Protein AF-X1J7U3-F1 (afdb_monomer)

Foldseek 3Di:
DQFEEEEEEFDDPVLDDPSVDVVPPDDPVVSVVCVVPDDPSHDYDYHYVVVPDDDDDDGPYYHYDDDPVRVVRVVVVD

Mean predicted aligned error: 3.18 Å

Sequence (78 aa):
MSKKLLLINPVNPHRVGLTVNPSSRFQPLGLGLVAALTPVDWDIEIIDENFKPFEYKEADLVGLTAFTASVTRAYEIA

Organism: NCBI:txid412755

pLDDT: mean 92.88, std 5.24, range [70.31, 98.44]

Solvent-accessible surface area (backbone atoms only — not comparable to full-atom values): 4895 Å² total; per-residue (Å²): 132,70,48,34,38,39,36,35,41,50,49,47,87,81,41,63,77,71,52,58,44,68,93,65,61,73,79,66,59,68,56,55,52,52,59,72,68,48,64,86,64,50,48,76,45,78,47,46,35,89,81,46,77,89,74,94,74,93,59,80,41,78,46,75,52,65,59,79,93,16,38,69,46,41,61,76,75,108

Secondary structure (DSSP, 8-state):
-PEEEEEEE---TT--GGGGSGGG----HHHHHHHHHS-TTEEEEEEETTTS-------SEEEE---GGGHHHHHHH-

Radius of gyration: 13.07 Å; Cα contacts (8 Å, |Δi|>4): 100; chains: 1; bounding box: 31×24×33 Å

Structure (mmCIF, N/CA/C/O backbone):
data_AF-X1J7U3-F1
#
_entry.id   AF-X1J7U3-F1
#
loop_
_atom_site.group_PDB
_atom_site.id
_atom_site.type_symbol
_atom_site.label_atom_id
_atom_site.label_alt_id
_atom_site.label_comp_id
_atom_site.label_asym_id
_atom_site.label_entity_id
_atom_site.label_seq_id
_atom_site.pdbx_PDB_ins_code
_atom_site.Cartn_x
_atom_site.Cartn_y
_atom_site.Cartn_z
_atom_site.occupancy
_atom_site.B_iso_or_equiv
_atom_site.auth_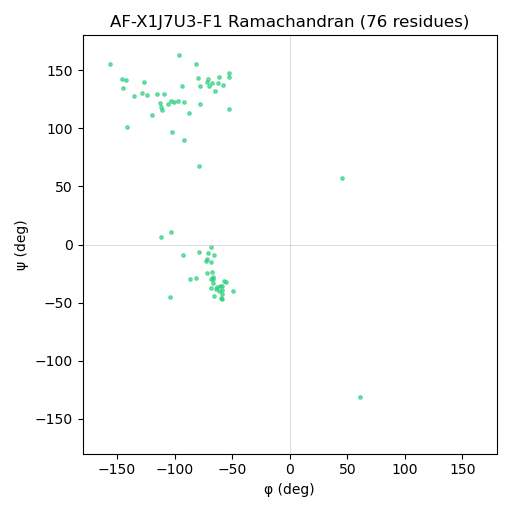seq_id
_atom_site.auth_comp_id
_atom_site.auth_asym_id
_atom_site.auth_atom_id
_atom_site.pdbx_PDB_model_num
ATOM 1 N N . MET A 1 1 ? -19.175 3.795 14.738 1.00 70.31 1 MET A N 1
ATOM 2 C CA . MET A 1 1 ? -18.846 3.546 13.321 1.00 70.31 1 MET A CA 1
ATOM 3 C C . MET A 1 1 ? -17.552 2.751 13.292 1.00 70.31 1 MET A C 1
ATOM 5 O O . MET A 1 1 ? -16.731 2.980 14.174 1.00 70.31 1 MET A O 1
ATOM 9 N N . SER A 1 2 ? -17.409 1.790 12.380 1.00 83.56 2 SER A N 1
ATOM 10 C CA . SER A 1 2 ? -16.126 1.103 12.165 1.00 83.56 2 SER A CA 1
ATOM 11 C C . SER A 1 2 ? -15.162 2.070 11.473 1.00 83.56 2 SER A C 1
ATOM 13 O O . SER A 1 2 ? -15.608 2.846 10.629 1.00 83.56 2 SER A O 1
ATOM 15 N N . LYS A 1 3 ? -13.886 2.075 11.876 1.00 96.69 3 LYS A N 1
ATOM 16 C CA . LYS A 1 3 ? -12.854 2.930 11.270 1.00 96.69 3 LYS A CA 1
ATOM 17 C C . LYS A 1 3 ? -12.398 2.318 9.947 1.00 96.69 3 LYS A C 1
ATOM 19 O O . LYS A 1 3 ? -12.159 1.115 9.898 1.00 96.69 3 LYS A O 1
ATOM 24 N N . LYS A 1 4 ? -12.241 3.116 8.897 1.00 98.06 4 LYS A N 1
ATOM 25 C CA . LYS A 1 4 ? -11.820 2.661 7.567 1.00 98.06 4 LYS A CA 1
ATOM 26 C C . LYS A 1 4 ? -10.297 2.739 7.419 1.00 98.06 4 LYS A C 1
ATOM 28 O O . LYS A 1 4 ? -9.719 3.819 7.542 1.00 98.06 4 LYS A O 1
ATOM 33 N N . LEU A 1 5 ? -9.661 1.610 7.101 1.00 98.44 5 LEU A N 1
ATOM 34 C CA . LEU A 1 5 ? -8.244 1.516 6.733 1.00 98.44 5 LEU A CA 1
ATOM 35 C C . LEU A 1 5 ? -8.107 1.135 5.254 1.00 98.44 5 LEU A C 1
ATOM 37 O O . LEU A 1 5 ? -8.508 0.043 4.849 1.00 98.44 5 LEU A O 1
ATOM 41 N N . LEU A 1 6 ? -7.488 2.008 4.458 1.00 98.06 6 LEU A N 1
ATOM 42 C CA . LEU A 1 6 ? -7.091 1.692 3.084 1.00 98.06 6 LEU A CA 1
ATOM 43 C C . LEU A 1 6 ? -5.626 1.278 3.036 1.00 98.06 6 LEU A C 1
ATOM 45 O O . LEU A 1 6 ? -4.745 2.034 3.434 1.00 98.06 6 LEU A O 1
ATOM 49 N N . LEU A 1 7 ? -5.361 0.092 2.503 1.00 98.06 7 LEU A N 1
ATOM 50 C CA . LEU A 1 7 ? -4.017 -0.420 2.266 1.00 98.06 7 LEU A CA 1
ATOM 51 C C . LEU A 1 7 ? -3.769 -0.477 0.762 1.00 98.06 7 LEU A C 1
ATOM 53 O O . LEU A 1 7 ? -4.434 -1.214 0.041 1.00 98.06 7 LEU A O 1
ATOM 57 N N . ILE A 1 8 ? -2.816 0.305 0.273 1.00 97.38 8 ILE A N 1
ATOM 58 C CA . ILE A 1 8 ? -2.626 0.533 -1.158 1.00 97.38 8 ILE A CA 1
ATOM 59 C C . ILE A 1 8 ? -1.272 -0.033 -1.583 1.00 97.38 8 ILE A C 1
ATOM 61 O O . ILE A 1 8 ? -0.246 0.263 -0.966 1.00 97.38 8 ILE A O 1
ATOM 65 N N . ASN A 1 9 ? -1.279 -0.835 -2.650 1.00 96.50 9 ASN A N 1
ATOM 66 C CA . ASN A 1 9 ? -0.108 -1.257 -3.413 1.00 96.50 9 ASN A CA 1
ATOM 67 C C . ASN A 1 9 ? -0.014 -0.450 -4.716 1.00 96.50 9 ASN A C 1
ATOM 69 O O . ASN A 1 9 ? -0.678 -0.802 -5.697 1.00 96.50 9 ASN A O 1
ATOM 73 N N . PRO A 1 10 ? 0.795 0.625 -4.739 1.00 95.12 10 PRO A N 1
ATOM 74 C CA . PRO A 1 10 ? 1.027 1.424 -5.929 1.00 95.12 10 PRO A CA 1
ATOM 75 C C . PRO A 1 10 ? 1.865 0.643 -6.934 1.00 95.12 10 PRO A C 1
ATOM 77 O O . PRO A 1 10 ? 2.829 -0.036 -6.568 1.00 95.12 10 PRO A O 1
ATOM 80 N N . VAL A 1 11 ? 1.559 0.792 -8.220 1.00 92.38 11 VAL A N 1
ATOM 81 C CA . VAL A 1 11 ? 2.359 0.173 -9.279 1.00 92.38 11 VAL A CA 1
ATOM 82 C C . VAL A 1 11 ? 2.601 1.173 -10.388 1.00 92.38 11 VAL A C 1
ATOM 84 O O . VAL A 1 11 ? 1.661 1.729 -10.946 1.00 92.38 11 VAL A O 1
ATOM 87 N N . ASN A 1 12 ? 3.868 1.347 -10.771 1.00 89.94 12 ASN A N 1
ATOM 88 C CA . ASN A 1 12 ? 4.231 2.237 -11.869 1.00 89.94 12 ASN A CA 1
ATOM 89 C C . ASN A 1 12 ? 3.424 1.893 -13.148 1.00 89.94 12 ASN A C 1
ATOM 91 O O . ASN A 1 12 ? 3.580 0.785 -13.687 1.00 89.94 12 ASN A O 1
ATOM 95 N N . PRO A 1 13 ? 2.573 2.809 -13.653 1.00 86.56 13 PRO A N 1
ATOM 96 C CA . PRO A 1 13 ? 1.699 2.541 -14.795 1.00 86.56 13 PRO A CA 1
ATOM 97 C C . PRO A 1 13 ? 2.476 2.342 -16.100 1.00 86.56 13 PRO A C 1
ATOM 99 O O . PRO A 1 13 ? 2.009 1.633 -16.985 1.00 86.56 13 PRO A O 1
ATOM 102 N N . HIS A 1 14 ? 3.696 2.879 -16.196 1.00 87.94 14 HIS A N 1
ATOM 103 C CA . HIS A 1 14 ? 4.569 2.702 -17.358 1.00 87.94 14 HIS A CA 1
ATOM 104 C C . HIS A 1 14 ? 5.162 1.290 -17.448 1.00 87.94 14 HIS A C 1
ATOM 106 O O . HIS A 1 14 ? 5.702 0.935 -18.492 1.00 87.94 14 HIS A O 1
ATOM 112 N N . ARG A 1 15 ? 5.080 0.491 -16.367 1.00 84.75 15 ARG A N 1
ATOM 113 C CA . ARG A 1 15 ? 5.501 -0.923 -16.314 1.00 84.75 15 ARG A CA 1
ATOM 114 C C . ARG A 1 15 ? 6.871 -1.155 -16.969 1.00 84.75 15 ARG A C 1
ATOM 116 O O . ARG A 1 15 ? 7.002 -1.945 -17.897 1.00 84.75 15 ARG A O 1
ATOM 123 N N . VAL A 1 16 ? 7.893 -0.451 -16.485 1.00 85.56 16 VAL A N 1
ATOM 124 C CA . VAL A 1 16 ? 9.259 -0.494 -17.034 1.00 85.56 16 VAL A CA 1
ATOM 125 C C . VAL A 1 16 ? 10.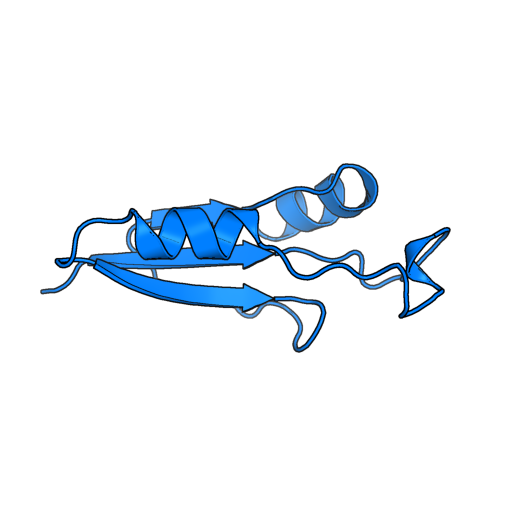171 -1.470 -16.280 1.00 85.56 16 VAL A C 1
ATOM 127 O O . VAL A 1 16 ? 9.889 -1.885 -15.149 1.00 85.56 16 VAL A O 1
ATOM 130 N N . GLY A 1 17 ? 11.290 -1.838 -16.911 1.00 86.62 17 GLY A N 1
ATOM 131 C CA . GLY A 1 17 ? 12.307 -2.714 -16.326 1.00 86.62 17 GLY A CA 1
ATOM 132 C C . GLY A 1 17 ? 11.759 -4.100 -15.980 1.00 86.62 17 GLY A C 1
ATOM 133 O O . GLY A 1 17 ? 11.089 -4.733 -16.791 1.00 86.62 17 GLY A O 1
ATOM 134 N N . LEU A 1 18 ? 12.022 -4.568 -14.757 1.00 84.69 18 LEU A N 1
ATOM 135 C CA . LEU A 1 18 ? 11.601 -5.900 -14.311 1.00 84.69 18 LEU A CA 1
ATOM 136 C C . LEU A 1 18 ? 10.074 -6.085 -14.390 1.00 84.69 18 LEU A C 1
ATOM 138 O O . LEU A 1 18 ? 9.596 -7.147 -14.762 1.00 84.69 18 LEU A O 1
ATOM 142 N N . THR A 1 19 ? 9.293 -5.035 -14.123 1.00 86.38 19 THR A N 1
ATOM 143 C CA . THR A 1 19 ? 7.820 -5.117 -14.071 1.00 86.38 19 THR A CA 1
ATOM 144 C C . THR A 1 19 ? 7.143 -5.319 -15.433 1.00 86.38 19 THR A C 1
ATOM 146 O O . THR A 1 19 ? 5.936 -5.590 -15.479 1.00 86.38 19 THR A O 1
ATOM 149 N N . VAL A 1 20 ? 7.901 -5.253 -16.539 1.00 88.56 20 VAL A N 1
ATOM 150 C CA . VAL A 1 20 ? 7.417 -5.625 -17.879 1.00 88.56 20 VAL A CA 1
ATOM 151 C C . VAL A 1 20 ? 6.948 -7.078 -17.869 1.00 88.56 20 VAL A C 1
ATOM 153 O O . VAL A 1 20 ? 5.868 -7.371 -18.380 1.00 88.56 20 VAL A O 1
ATOM 156 N N . ASN A 1 21 ? 7.705 -7.971 -17.222 1.00 89.38 21 ASN A N 1
ATOM 157 C CA . ASN A 1 21 ? 7.329 -9.370 -17.090 1.00 89.38 21 ASN A CA 1
ATOM 158 C C . ASN A 1 21 ? 6.252 -9.536 -15.995 1.00 89.38 21 ASN A C 1
ATOM 160 O O . ASN A 1 21 ? 6.498 -9.197 -14.833 1.00 89.38 21 ASN A O 1
ATOM 164 N N . PRO A 1 22 ? 5.061 -10.074 -16.319 1.00 86.06 22 PRO A N 1
ATOM 165 C CA . PRO A 1 22 ? 4.033 -10.361 -15.323 1.00 86.06 22 PRO A CA 1
ATOM 166 C C . PRO A 1 22 ? 4.497 -11.301 -14.204 1.00 86.06 22 PRO A C 1
ATOM 168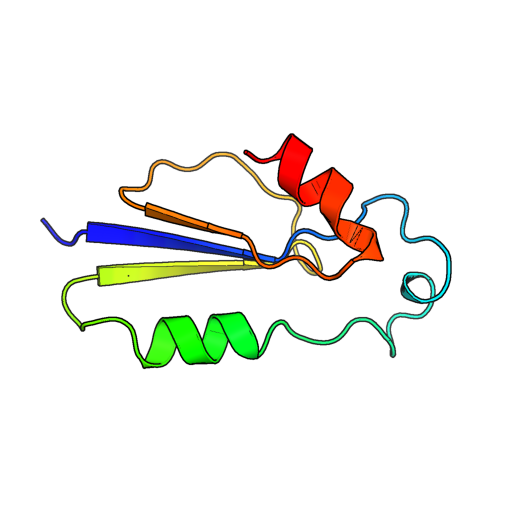 O O . PRO A 1 22 ? 4.054 -11.143 -13.072 1.00 86.06 22 PRO A O 1
ATOM 171 N N . SER A 1 23 ? 5.417 -12.235 -14.476 1.00 89.62 23 SER A N 1
ATOM 172 C CA . SER A 1 23 ? 5.888 -13.206 -13.477 1.00 89.62 23 SER A CA 1
ATOM 173 C C . SER A 1 23 ? 6.705 -12.580 -12.345 1.00 89.62 23 SER A C 1
ATOM 175 O O . SER A 1 23 ? 6.936 -13.226 -11.329 1.00 89.62 23 SER A O 1
ATOM 177 N N . SER A 1 24 ? 7.162 -11.340 -12.511 1.00 87.25 24 SER A N 1
ATOM 178 C CA . SER A 1 24 ? 7.866 -10.571 -11.479 1.00 87.25 24 SER A CA 1
ATOM 179 C C . SER A 1 24 ? 6.986 -9.514 -10.810 1.00 87.25 24 SER A C 1
ATOM 181 O O . SER A 1 24 ? 7.489 -8.662 -10.079 1.00 87.25 24 SER A O 1
ATOM 183 N N . ARG A 1 25 ? 5.671 -9.544 -11.055 1.00 86.69 25 ARG A N 1
ATOM 184 C CA . ARG A 1 25 ? 4.683 -8.728 -10.342 1.00 86.69 25 ARG A CA 1
ATOM 185 C C . ARG A 1 25 ? 4.171 -9.538 -9.159 1.00 86.69 25 ARG A C 1
ATOM 187 O O . ARG A 1 25 ? 3.240 -10.328 -9.282 1.00 86.69 25 ARG A O 1
ATOM 194 N N . PHE A 1 26 ? 4.847 -9.397 -8.028 1.00 86.50 26 PHE A N 1
ATOM 195 C CA . PHE A 1 26 ? 4.501 -10.134 -6.820 1.00 86.50 26 PHE A CA 1
ATOM 196 C C . PHE A 1 26 ? 3.315 -9.490 -6.100 1.00 86.50 26 PHE A C 1
ATOM 198 O O . PHE A 1 26 ? 3.199 -8.267 -6.039 1.00 86.50 26 PHE A O 1
ATOM 205 N N . GLN A 1 27 ? 2.459 -10.333 -5.527 1.00 88.56 27 GLN A N 1
ATOM 206 C CA . GLN A 1 27 ? 1.369 -9.909 -4.650 1.00 88.56 27 GLN A CA 1
ATOM 207 C C . GLN A 1 27 ? 1.905 -9.191 -3.393 1.00 88.56 27 GLN A C 1
ATOM 209 O O . GLN A 1 27 ? 2.936 -9.606 -2.846 1.00 88.56 27 GLN A O 1
ATOM 214 N N . PRO A 1 28 ? 1.213 -8.155 -2.885 1.00 92.69 28 PRO A N 1
ATOM 215 C CA . PRO A 1 28 ? 1.667 -7.368 -1.742 1.00 92.69 28 PRO A CA 1
ATOM 216 C C . PRO A 1 28 ? 1.392 -8.086 -0.406 1.00 92.69 28 PRO A C 1
ATOM 218 O O . PRO A 1 28 ? 0.588 -7.633 0.406 1.00 92.69 28 PRO A O 1
ATOM 221 N N . LEU A 1 29 ? 2.077 -9.208 -0.143 1.00 94.81 29 LEU A N 1
ATOM 222 C CA . LEU A 1 29 ? 1.864 -10.034 1.062 1.00 94.81 29 LEU A CA 1
ATOM 223 C C . LEU A 1 29 ? 2.001 -9.251 2.374 1.00 94.81 29 LEU A C 1
ATOM 225 O O . LEU A 1 29 ? 1.295 -9.539 3.337 1.00 94.81 29 LEU A O 1
ATOM 229 N N . GLY A 1 30 ? 2.871 -8.237 2.405 1.00 95.50 30 GLY A N 1
ATOM 230 C CA . GLY A 1 30 ? 3.011 -7.346 3.557 1.00 95.50 30 GLY A CA 1
ATOM 231 C C . GLY A 1 30 ? 1.707 -6.623 3.912 1.00 95.50 30 GLY A C 1
ATOM 232 O O . GLY A 1 30 ? 1.375 -6.533 5.088 1.00 95.50 30 GLY A O 1
ATOM 233 N N . LEU A 1 31 ? 0.923 -6.186 2.918 1.00 96.94 31 LEU A N 1
ATOM 234 C CA . LEU A 1 31 ? -0.391 -5.580 3.165 1.00 96.94 31 LEU A CA 1
ATOM 235 C C . LEU A 1 31 ? -1.396 -6.605 3.693 1.00 96.94 31 LEU A C 1
ATOM 237 O O . LEU A 1 31 ? -2.169 -6.285 4.588 1.00 96.94 31 LEU A O 1
ATOM 241 N N . GLY A 1 32 ? -1.350 -7.845 3.195 1.00 96.94 32 GLY A N 1
ATOM 242 C CA . GLY A 1 32 ? -2.172 -8.938 3.722 1.00 96.94 32 GLY A CA 1
ATOM 243 C C . GLY A 1 32 ? -1.867 -9.247 5.192 1.00 96.94 32 GLY A C 1
ATO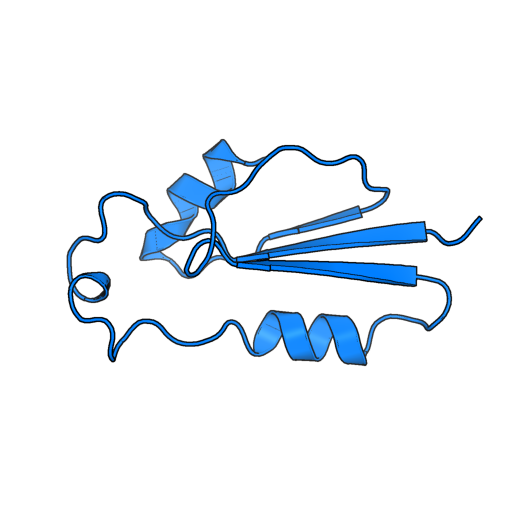M 244 O O . GLY A 1 32 ? -2.786 -9.444 5.983 1.00 96.94 32 GLY A O 1
ATOM 245 N N . LEU A 1 33 ? -0.589 -9.220 5.584 1.00 98.19 33 LEU A N 1
ATOM 246 C CA . LEU A 1 33 ? -0.177 -9.374 6.983 1.00 98.19 33 LEU A CA 1
ATOM 247 C C . LEU A 1 33 ? -0.641 -8.202 7.853 1.00 98.19 33 LEU A C 1
ATOM 249 O O . LEU A 1 33 ? -1.164 -8.433 8.939 1.00 98.19 33 LEU A O 1
ATOM 253 N N . VAL A 1 34 ? -0.493 -6.959 7.380 1.00 98.19 34 VAL A N 1
ATOM 254 C CA . VAL A 1 34 ? -1.014 -5.781 8.093 1.00 98.19 34 VAL A CA 1
ATOM 255 C C . VAL A 1 34 ? -2.525 -5.898 8.269 1.00 98.19 34 VAL A C 1
ATOM 257 O O . VAL A 1 34 ? -3.009 -5.716 9.381 1.00 98.19 34 VAL A O 1
ATOM 260 N N . ALA A 1 35 ? -3.261 -6.274 7.221 1.00 97.94 35 ALA A N 1
ATOM 261 C CA . ALA A 1 35 ? -4.704 -6.472 7.296 1.00 97.94 35 ALA A CA 1
ATOM 262 C C . ALA A 1 35 ? -5.088 -7.536 8.337 1.00 97.94 35 ALA A C 1
ATOM 264 O O . ALA A 1 35 ? -5.946 -7.289 9.176 1.00 97.94 35 ALA A O 1
ATOM 265 N N . ALA A 1 36 ? -4.410 -8.689 8.339 1.00 98.00 36 ALA A N 1
ATOM 266 C CA . ALA A 1 36 ? -4.683 -9.775 9.280 1.00 98.00 36 ALA A CA 1
ATOM 267 C C . ALA A 1 36 ? -4.359 -9.427 10.745 1.00 98.00 36 ALA A C 1
ATOM 269 O O . ALA A 1 36 ? -4.983 -9.967 11.655 1.00 98.00 36 ALA A O 1
ATOM 270 N N . LEU A 1 37 ? -3.373 -8.555 10.978 1.00 98.25 37 LEU A N 1
ATOM 271 C CA . LEU A 1 37 ? -2.951 -8.123 12.315 1.00 98.25 37 LEU A CA 1
ATOM 272 C C . LEU A 1 37 ? -3.657 -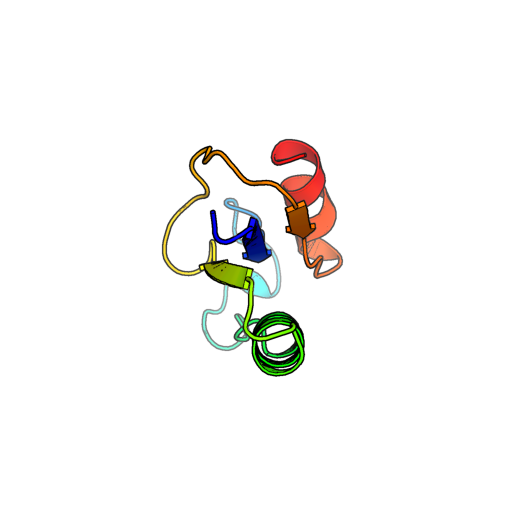6.846 12.794 1.00 98.25 37 LEU A C 1
ATOM 274 O O . LEU A 1 37 ? -3.496 -6.457 13.952 1.00 98.25 37 LEU A O 1
ATOM 278 N N . THR A 1 38 ? -4.412 -6.178 11.922 1.00 98.19 38 THR A N 1
ATOM 279 C CA . THR A 1 38 ? -5.163 -4.975 12.282 1.00 98.19 38 THR A CA 1
ATOM 280 C C . THR A 1 38 ? -6.327 -5.359 13.208 1.00 98.19 38 THR A C 1
ATOM 282 O O . THR A 1 38 ? -6.998 -6.363 12.959 1.00 98.19 38 THR A O 1
ATOM 285 N N . PRO A 1 39 ? -6.583 -4.593 14.286 1.00 97.38 39 PRO A N 1
ATOM 286 C CA . PRO A 1 39 ? -7.698 -4.849 15.191 1.00 97.38 39 PRO A CA 1
ATOM 287 C C . PRO A 1 39 ? -9.055 -4.973 14.478 1.00 97.38 39 PRO A C 1
ATOM 289 O O . PRO A 1 39 ? -9.338 -4.266 13.513 1.00 97.38 39 PRO A O 1
ATOM 292 N N . VAL A 1 40 ? -9.912 -5.860 14.991 1.00 95.62 40 VAL A N 1
ATOM 293 C CA . VAL A 1 40 ? -11.191 -6.250 14.361 1.00 95.62 40 VAL A CA 1
ATOM 294 C C . VAL A 1 40 ? -12.237 -5.130 14.266 1.00 95.62 40 VAL A C 1
ATOM 296 O O . VAL A 1 40 ? -13.275 -5.320 13.641 1.00 95.62 40 VAL A O 1
ATOM 299 N N . ASP A 1 41 ? -12.009 -3.977 14.899 1.00 96.31 41 ASP A N 1
ATOM 300 C CA . ASP A 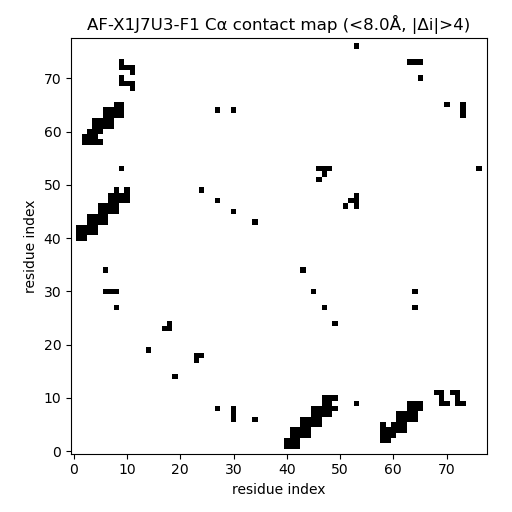1 41 ? -12.880 -2.799 14.813 1.00 96.31 41 ASP A CA 1
ATOM 301 C C . ASP A 1 41 ? -12.685 -1.975 13.523 1.00 96.31 41 ASP A C 1
ATOM 303 O O . ASP A 1 41 ? -13.475 -1.059 13.250 1.00 96.31 41 ASP A O 1
ATOM 307 N N . TRP A 1 42 ? -11.682 -2.315 12.707 1.00 98.19 42 TRP A N 1
ATOM 308 C CA . TRP A 1 42 ? -11.403 -1.671 11.424 1.00 98.19 42 TRP A CA 1
ATOM 309 C C . TRP A 1 42 ? -12.068 -2.383 10.237 1.00 98.19 42 TRP A C 1
ATOM 311 O O . TRP A 1 42 ? -11.998 -3.604 10.111 1.00 98.19 42 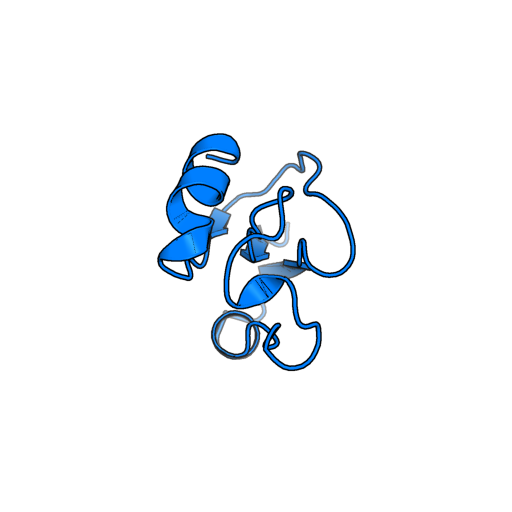TRP A O 1
ATOM 321 N N . ASP A 1 43 ? -12.649 -1.600 9.328 1.00 98.06 43 ASP A N 1
ATOM 322 C CA . ASP A 1 43 ? -13.017 -2.024 7.977 1.00 98.06 43 ASP A CA 1
ATOM 323 C C . ASP A 1 43 ? -11.811 -1.813 7.058 1.00 98.06 43 ASP A C 1
ATOM 325 O O . ASP A 1 43 ? -11.375 -0.680 6.828 1.00 98.06 43 ASP A O 1
ATOM 329 N N . ILE A 1 44 ? -11.249 -2.913 6.564 1.00 98.00 44 ILE A N 1
ATOM 330 C CA . ILE A 1 44 ? -9.983 -2.916 5.834 1.00 98.00 44 ILE A CA 1
ATOM 331 C C . ILE A 1 44 ? -10.255 -3.205 4.369 1.00 98.00 44 ILE A C 1
ATOM 333 O O . ILE A 1 44 ? -10.880 -4.204 4.018 1.00 98.00 44 ILE A O 1
ATOM 337 N N . GLU A 1 45 ? -9.703 -2.371 3.499 1.00 97.06 45 GLU A N 1
ATOM 338 C CA . GLU A 1 45 ? -9.763 -2.574 2.060 1.00 97.06 45 GLU A CA 1
ATOM 339 C C . GLU A 1 45 ? -8.361 -2.480 1.456 1.00 97.06 45 GLU A C 1
ATOM 341 O O . GLU A 1 45 ? -7.612 -1.536 1.715 1.00 97.06 45 GLU A O 1
ATOM 346 N N . ILE A 1 46 ? -8.010 -3.479 0.643 1.00 96.88 46 ILE A N 1
ATOM 347 C CA . ILE A 1 46 ? -6.741 -3.522 -0.081 1.00 96.88 46 ILE A CA 1
ATOM 348 C C . ILE A 1 46 ? -6.983 -3.091 -1.527 1.00 96.88 46 ILE A C 1
ATOM 350 O O . ILE A 1 46 ? -7.766 -3.715 -2.243 1.00 96.88 46 ILE A O 1
ATOM 354 N N . ILE A 1 47 ? -6.275 -2.053 -1.966 1.00 95.94 47 ILE A N 1
ATOM 355 C CA . ILE A 1 47 ? -6.244 -1.604 -3.359 1.00 95.94 47 ILE A CA 1
ATOM 356 C C . ILE A 1 47 ? -4.904 -2.010 -3.958 1.00 95.94 47 ILE A C 1
ATOM 358 O O . ILE A 1 47 ? -3.851 -1.590 -3.485 1.00 95.94 47 ILE A O 1
ATOM 362 N N . ASP A 1 48 ? -4.937 -2.807 -5.020 1.00 94.75 48 ASP A N 1
ATOM 363 C CA . ASP A 1 48 ? -3.736 -3.239 -5.729 1.00 94.75 48 ASP A CA 1
ATOM 364 C C . ASP A 1 48 ? -3.769 -2.765 -7.189 1.00 94.75 48 ASP A C 1
ATOM 366 O O . ASP A 1 48 ? -4.557 -3.254 -8.007 1.00 94.75 48 ASP A O 1
ATOM 370 N N . GLU A 1 49 ? -2.874 -1.826 -7.526 1.00 93.50 49 GLU A N 1
ATOM 371 C CA . GLU A 1 49 ? -2.744 -1.270 -8.879 1.00 93.50 49 GLU A CA 1
ATOM 372 C C . GLU A 1 49 ? -2.208 -2.281 -9.911 1.00 93.50 49 GLU A C 1
ATOM 374 O O . GLU A 1 49 ? -2.120 -1.972 -11.106 1.00 93.50 49 GLU A O 1
ATOM 379 N N . ASN A 1 50 ? -1.881 -3.514 -9.506 1.00 90.56 50 ASN A N 1
ATOM 380 C CA . ASN A 1 50 ? -1.715 -4.616 -10.453 1.00 90.56 50 ASN A CA 1
ATOM 381 C C . ASN A 1 50 ? -3.032 -5.015 -11.135 1.00 90.56 50 ASN A C 1
ATOM 383 O O . ASN A 1 50 ? -2.978 -5.487 -12.271 1.00 90.56 50 ASN A O 1
ATOM 387 N N . PHE A 1 51 ? -4.183 -4.810 -10.481 1.00 90.69 51 PHE A N 1
ATOM 388 C CA . PHE A 1 51 ? -5.505 -5.189 -10.993 1.00 90.69 51 PHE A CA 1
ATOM 389 C C . PHE A 1 51 ? -6.307 -3.993 -11.502 1.00 90.69 51 PHE A C 1
ATOM 391 O O . PHE A 1 51 ? -6.899 -4.068 -12.578 1.00 90.69 51 PHE A O 1
ATOM 398 N N . LYS A 1 52 ? -6.335 -2.892 -10.742 1.00 91.81 52 LYS A N 1
ATOM 399 C CA . LYS A 1 52 ? -7.079 -1.680 -11.106 1.00 91.81 52 LYS A CA 1
ATOM 400 C C . LYS A 1 52 ? -6.323 -0.430 -10.644 1.00 91.81 52 LYS A C 1
ATOM 402 O O . LYS A 1 52 ? -5.886 -0.421 -9.497 1.00 91.81 52 LYS A O 1
ATOM 407 N N . PRO A 1 53 ? -6.195 0.620 -11.480 1.00 92.44 53 PRO A N 1
ATOM 408 C CA . PRO A 1 53 ? -5.636 1.899 -11.045 1.00 92.44 53 PRO A CA 1
ATOM 409 C C . PRO A 1 53 ? -6.331 2.442 -9.793 1.00 92.44 53 PRO A C 1
ATOM 411 O O . PRO A 1 53 ? -7.533 2.232 -9.609 1.00 92.44 53 PRO A O 1
ATOM 414 N N . PHE A 1 54 ? -5.577 3.154 -8.957 1.00 94.50 54 PHE A N 1
ATOM 415 C CA . PHE A 1 54 ? -6.131 3.800 -7.775 1.00 94.50 54 PHE A CA 1
ATOM 416 C C . PHE A 1 54 ? -7.176 4.858 -8.158 1.00 94.50 54 PHE A C 1
ATOM 418 O O . PHE A 1 54 ? -6.984 5.649 -9.083 1.00 94.50 54 PHE A O 1
ATOM 425 N N . GLU A 1 55 ? -8.263 4.885 -7.394 1.00 95.25 55 GLU A N 1
ATOM 426 C CA . GLU A 1 55 ? -9.294 5.919 -7.402 1.00 95.25 55 GLU A CA 1
ATOM 427 C C . GLU A 1 55 ? -9.458 6.405 -5.960 1.00 95.25 55 GLU A C 1
ATOM 429 O O . GLU A 1 55 ? -9.432 5.590 -5.034 1.00 95.25 55 GLU A O 1
ATOM 434 N N . TYR A 1 56 ? -9.626 7.716 -5.773 1.00 95.25 56 TYR A N 1
ATOM 435 C CA . TYR A 1 56 ? -9.773 8.307 -4.444 1.00 95.25 56 TYR A CA 1
ATOM 436 C C . TYR A 1 56 ? -10.966 7.710 -3.687 1.00 95.25 56 TYR A C 1
ATOM 438 O O . TYR A 1 56 ? -12.054 7.543 -4.247 1.00 95.25 56 TYR A O 1
ATOM 446 N N . LYS A 1 57 ? -10.759 7.428 -2.398 1.00 95.56 57 LYS A N 1
ATOM 447 C CA . LYS A 1 57 ? -11.776 6.934 -1.468 1.00 95.56 57 LYS A CA 1
ATOM 448 C C . LYS A 1 57 ? -11.561 7.567 -0.100 1.00 95.56 57 LYS A C 1
ATOM 450 O O . LYS A 1 57 ? -10.420 7.715 0.332 1.00 95.56 57 LYS A O 1
ATOM 455 N N . GLU A 1 58 ? -12.651 7.902 0.583 1.00 96.25 58 GLU A N 1
ATOM 456 C CA . GLU A 1 58 ? -12.571 8.363 1.969 1.00 96.25 58 GLU A CA 1
ATOM 457 C C . GLU A 1 58 ? -12.117 7.232 2.900 1.00 96.25 58 GLU A C 1
ATOM 459 O O . GLU A 1 58 ? -12.543 6.081 2.760 1.00 96.25 58 GLU A O 1
ATOM 464 N N . ALA A 1 59 ? -11.243 7.571 3.848 1.00 97.50 59 ALA A N 1
ATOM 465 C CA . ALA A 1 59 ? -10.723 6.662 4.859 1.00 97.50 59 ALA A CA 1
ATOM 466 C C . ALA A 1 59 ? -10.245 7.429 6.096 1.00 97.50 59 ALA A C 1
ATOM 468 O O . 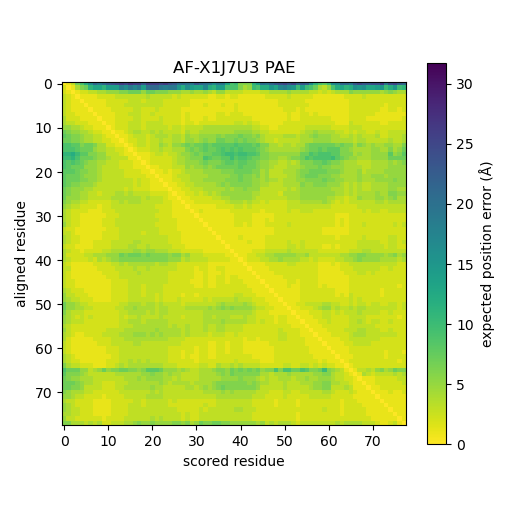ALA A 1 59 ? -9.837 8.584 5.989 1.00 97.50 59 ALA A O 1
ATOM 469 N N . ASP A 1 60 ? -10.233 6.762 7.250 1.00 98.12 60 ASP A N 1
ATOM 470 C CA . ASP A 1 60 ? -9.683 7.322 8.490 1.00 98.12 60 ASP A CA 1
ATOM 471 C C . ASP A 1 60 ? -8.155 7.179 8.549 1.00 98.12 60 ASP A C 1
ATOM 473 O O . ASP A 1 60 ? -7.468 7.981 9.182 1.00 98.12 60 ASP A O 1
ATOM 477 N N . LEU A 1 61 ? -7.614 6.142 7.898 1.00 98.06 61 LEU A N 1
ATOM 478 C CA . LEU A 1 61 ? -6.180 5.895 7.786 1.00 98.06 61 LEU A CA 1
ATOM 479 C C . LEU A 1 61 ? -5.838 5.267 6.431 1.00 98.06 61 LEU A C 1
ATOM 481 O O . LEU A 1 61 ? -6.559 4.405 5.925 1.00 98.06 61 LEU A O 1
ATOM 485 N N . VAL A 1 62 ? -4.700 5.674 5.870 1.00 97.81 62 VAL A N 1
ATOM 486 C CA . VAL A 1 62 ? -4.166 5.140 4.614 1.00 97.81 62 VAL A CA 1
ATOM 487 C C . VAL A 1 62 ? -2.752 4.615 4.845 1.00 97.81 62 VAL A C 1
ATOM 489 O O . VAL A 1 62 ? -1.898 5.316 5.384 1.00 97.81 62 VAL A O 1
ATOM 492 N N . GLY A 1 63 ? -2.501 3.377 4.427 1.00 97.12 63 GLY A N 1
ATOM 493 C CA . GLY A 1 63 ? -1.180 2.765 4.373 1.00 97.12 63 GLY A CA 1
ATOM 494 C C . GLY A 1 63 ? -0.756 2.532 2.928 1.00 97.12 63 GLY A C 1
ATOM 495 O O . GLY A 1 63 ? -1.425 1.813 2.192 1.00 97.12 63 GLY A O 1
ATOM 496 N N . LEU A 1 64 ? 0.378 3.102 2.527 1.00 95.88 64 LEU A N 1
ATOM 497 C CA . LEU A 1 64 ? 0.999 2.871 1.223 1.00 95.88 64 LEU A CA 1
ATOM 498 C C . LEU A 1 64 ? 2.184 1.919 1.402 1.00 95.88 64 LEU A C 1
ATOM 500 O O . LEU A 1 64 ? 3.105 2.218 2.163 1.00 95.88 64 LEU A O 1
ATOM 504 N N . THR A 1 65 ? 2.195 0.785 0.698 1.00 93.50 65 THR A N 1
ATOM 505 C CA . THR A 1 65 ? 3.456 0.052 0.508 1.00 93.50 65 THR A CA 1
ATOM 506 C C . THR A 1 65 ? 4.251 0.685 -0.629 1.00 93.50 65 THR A C 1
ATOM 508 O O . THR A 1 65 ? 3.693 1.334 -1.511 1.00 93.50 65 THR A O 1
ATOM 511 N N . ALA A 1 66 ? 5.568 0.508 -0.622 1.00 82.06 66 ALA A N 1
ATOM 512 C CA . ALA A 1 66 ? 6.423 1.014 -1.680 1.00 82.06 66 ALA A CA 1
ATOM 513 C C . ALA A 1 66 ? 7.523 0.003 -1.994 1.00 82.06 66 ALA A C 1
ATOM 515 O O . ALA A 1 66 ? 8.550 -0.073 -1.322 1.00 82.06 66 ALA A O 1
ATOM 516 N N . PHE A 1 67 ? 7.331 -0.748 -3.078 1.00 86.44 67 PHE A N 1
ATOM 517 C CA . PHE A 1 67 ? 8.468 -1.297 -3.803 1.00 86.44 67 PHE A CA 1
ATOM 518 C C . PHE A 1 67 ? 9.265 -0.125 -4.385 1.00 86.44 67 PHE A C 1
ATOM 520 O O . PHE A 1 67 ? 8.669 0.750 -5.010 1.00 86.44 67 PHE A O 1
ATOM 527 N N . THR A 1 68 ? 10.591 -0.096 -4.214 1.00 87.75 68 THR A N 1
ATOM 528 C CA . THR A 1 68 ? 11.429 1.075 -4.546 1.00 87.75 68 THR A CA 1
ATOM 529 C C . THR A 1 68 ? 11.173 1.631 -5.950 1.00 87.75 68 THR A C 1
ATOM 531 O O . THR A 1 68 ? 11.083 2.840 -6.125 1.00 87.75 68 THR A O 1
ATOM 534 N N . ALA A 1 69 ? 10.967 0.771 -6.954 1.00 85.56 69 ALA A N 1
ATOM 535 C CA . ALA A 1 69 ? 10.702 1.204 -8.332 1.00 85.56 69 ALA A CA 1
ATOM 536 C C . ALA A 1 69 ? 9.307 1.831 -8.560 1.00 85.56 69 ALA A C 1
ATOM 538 O O . ALA A 1 69 ? 9.058 2.405 -9.619 1.00 85.56 69 ALA A O 1
ATOM 539 N N . SER A 1 70 ? 8.394 1.705 -7.595 1.00 88.19 70 SER A N 1
ATOM 540 C CA . SER A 1 70 ? 7.040 2.278 -7.619 1.00 88.19 70 SER A CA 1
ATOM 541 C C . SER A 1 70 ? 6.851 3.401 -6.592 1.00 88.19 70 SER A C 1
ATOM 543 O O . 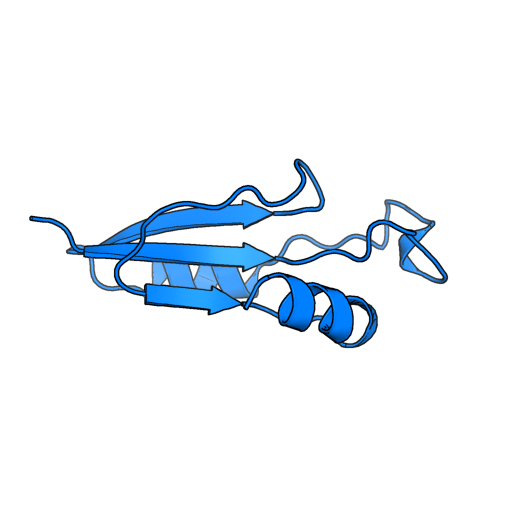SER A 1 70 ? 5.743 3.908 -6.451 1.00 88.19 70 SER A O 1
ATOM 545 N N . VAL A 1 71 ? 7.912 3.836 -5.897 1.00 90.50 71 VAL A N 1
ATOM 546 C CA . VAL A 1 71 ? 7.812 4.860 -4.842 1.00 90.50 71 VAL A CA 1
ATOM 547 C C . VAL A 1 71 ? 7.276 6.199 -5.359 1.00 90.50 71 VAL A C 1
ATOM 549 O O . VAL A 1 71 ? 6.484 6.843 -4.684 1.00 90.50 71 VAL A O 1
ATOM 552 N N . THR A 1 72 ? 7.623 6.592 -6.588 1.00 92.94 72 THR A N 1
ATOM 553 C CA . THR A 1 72 ? 7.120 7.837 -7.188 1.00 92.94 72 THR A CA 1
ATOM 554 C C . THR A 1 72 ? 5.609 7.804 -7.376 1.00 92.94 72 THR A C 1
ATOM 556 O O . THR A 1 72 ? 4.945 8.804 -7.137 1.00 92.94 72 THR A O 1
ATOM 559 N N . ARG A 1 73 ? 5.055 6.634 -7.718 1.00 93.56 73 ARG A N 1
ATOM 560 C CA . ARG A 1 73 ? 3.607 6.441 -7.821 1.00 93.56 73 ARG A CA 1
ATOM 561 C C . ARG A 1 73 ? 2.925 6.549 -6.454 1.00 93.56 73 ARG A C 1
ATOM 563 O O . ARG A 1 73 ? 1.816 7.056 -6.380 1.00 93.56 73 ARG A O 1
ATOM 570 N N . ALA A 1 74 ? 3.590 6.136 -5.373 1.00 94.44 74 ALA A N 1
ATOM 571 C CA . ALA A 1 74 ? 3.080 6.338 -4.016 1.00 94.44 74 ALA A CA 1
ATOM 572 C C . ALA A 1 74 ? 2.978 7.832 -3.657 1.00 94.44 74 ALA A C 1
ATOM 574 O O . ALA A 1 74 ? 2.005 8.233 -3.029 1.00 94.44 74 ALA A O 1
ATOM 575 N N . TYR A 1 75 ? 3.939 8.656 -4.096 1.00 94.31 75 TYR A N 1
ATOM 576 C CA . TYR A 1 75 ? 3.895 10.111 -3.893 1.00 94.31 75 TYR A CA 1
ATOM 577 C C . TYR A 1 75 ? 2.790 10.805 -4.691 1.00 94.31 75 TYR A C 1
ATOM 579 O O . TYR A 1 75 ? 2.295 11.828 -4.253 1.00 94.31 75 TYR A O 1
ATOM 587 N N . GLU A 1 76 ? 2.403 10.276 -5.852 1.00 94.56 76 GLU A N 1
ATOM 588 C CA . GLU A 1 76 ? 1.276 10.815 -6.629 1.00 94.56 76 GLU A CA 1
ATOM 589 C C . GLU A 1 76 ? -0.086 10.531 -5.977 1.00 94.56 76 GLU A C 1
ATOM 591 O O . GLU A 1 76 ? -1.059 11.223 -6.266 1.00 94.56 76 GLU A O 1
ATOM 596 N N . ILE A 1 77 ? -0.169 9.477 -5.159 1.00 94.69 77 ILE A N 1
ATOM 597 C CA . ILE A 1 77 ? -1.398 9.059 -4.471 1.00 94.69 77 ILE A CA 1
ATOM 598 C C . ILE A 1 77 ? -1.583 9.802 -3.135 1.00 94.69 77 ILE A C 1
ATOM 600 O O . ILE A 1 77 ? -2.725 9.983 -2.715 1.00 94.69 77 ILE A O 1
ATOM 604 N N . ALA A 1 78 ? -0.487 10.189 -2.471 1.00 92.19 78 ALA A N 1
ATOM 605 C CA . ALA A 1 78 ? -0.474 10.848 -1.159 1.00 92.19 78 ALA A CA 1
ATOM 606 C C . ALA A 1 78 ? -0.683 12.367 -1.253 1.00 92.19 78 ALA A C 1
ATOM 608 O O . ALA A 1 78 ? -1.409 12.899 -0.383 1.00 92.19 78 ALA A O 1
#